Protei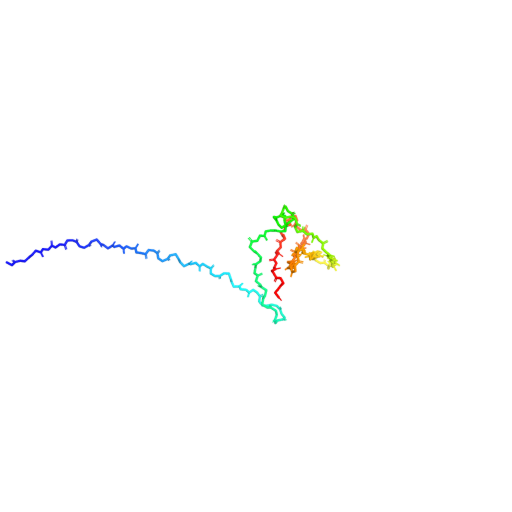n AF-A0A6I4TSL3-F1 (afdb_monomer_lite)

pLDDT: mean 72.05, std 18.83, range [38.5, 95.94]

Organism: NCBI:txid1476466

Secondary structure (DSSP, 8-state):
----PPPP----------PPPP-EETTEE-EEPSS-HHHHHHTT-EEEEEEEEEETTEEEEEEEEEETTEEEEEEEEE-SSS---EEEEEE-

Radius of gyration: 22.51 Å; chains: 1; bounding box: 80×31×46 Å

Foldseek 3Di:
DDDDDDDDDDPPPPPPDPDPDQDDDPNDRWDFDPDFPVVCVVVVWDFPDWDKDDDPQWIKIWTWTDDDPWIKIWIWTGGVDDDTGITITTDD

Structure (mmCIF, N/CA/C/O backbone):
data_AF-A0A6I4TSL3-F1
#
_entry.id   AF-A0A6I4TSL3-F1
#
loop_
_atom_site.group_PDB
_atom_site.id
_atom_site.type_symbol
_atom_site.label_atom_id
_atom_site.label_alt_id
_atom_site.label_comp_id
_atom_site.label_asym_id
_atom_site.label_entity_id
_atom_site.label_seq_id
_atom_site.pdbx_PDB_ins_code
_atom_site.Cartn_x
_atom_site.Cartn_y
_atom_site.Cartn_z
_atom_site.occupancy
_atom_site.B_iso_or_equiv
_atom_site.auth_seq_id
_atom_site.auth_comp_id
_atom_site.auth_asym_id
_atom_site.auth_atom_id
_atom_site.pdbx_PDB_model_num
ATOM 1 N N . MET A 1 1 ? -66.025 10.643 -33.592 1.00 38.50 1 MET A N 1
ATOM 2 C CA . MET A 1 1 ? -64.882 9.703 -33.443 1.00 38.50 1 MET A CA 1
ATOM 3 C C . MET A 1 1 ? -63.691 10.323 -34.177 1.00 38.50 1 MET A C 1
ATOM 5 O O . MET A 1 1 ? -63.939 10.833 -35.251 1.00 38.50 1 MET A O 1
ATOM 9 N N . LYS A 1 2 ? -62.431 10.383 -33.732 1.00 39.81 2 LYS A N 1
ATOM 10 C CA . LYS A 1 2 ? -61.711 10.003 -32.502 1.00 39.81 2 LYS A CA 1
ATOM 11 C C . LYS A 1 2 ? -60.369 10.787 -32.548 1.00 39.81 2 LYS A C 1
ATOM 13 O O . LYS A 1 2 ? -59.859 11.039 -33.632 1.00 39.81 2 LYS A O 1
ATOM 18 N N . ARG A 1 3 ? -59.866 11.225 -31.389 1.00 46.09 3 ARG A N 1
ATOM 19 C CA . ARG A 1 3 ? -58.686 12.093 -31.180 1.00 46.09 3 ARG A CA 1
ATOM 20 C C . ARG A 1 3 ? -57.368 11.411 -31.589 1.00 46.09 3 ARG A C 1
ATOM 22 O O . ARG A 1 3 ? -57.175 10.260 -31.209 1.00 46.09 3 ARG A O 1
ATOM 29 N N . SER A 1 4 ? -56.445 12.1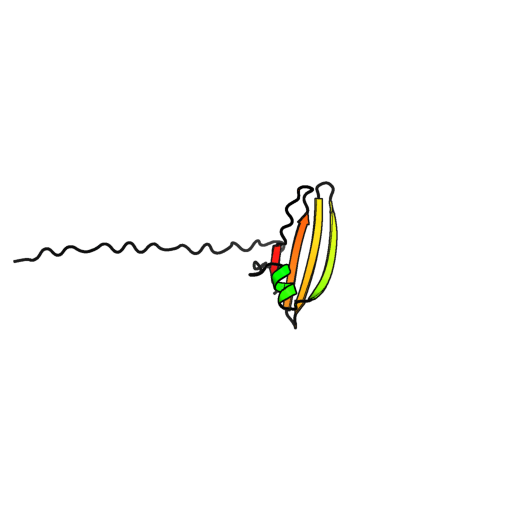40 -32.223 1.00 44.03 4 SER A N 1
ATOM 30 C CA . SER A 1 4 ? -55.037 11.726 -32.361 1.00 44.03 4 SER A CA 1
ATOM 31 C C . SER A 1 4 ? -54.169 12.549 -31.413 1.00 44.03 4 SER A C 1
ATOM 33 O O . SER A 1 4 ? -53.983 13.746 -31.613 1.00 44.03 4 SER A O 1
ATOM 35 N N . GLY A 1 5 ? -53.699 11.905 -30.343 1.00 42.28 5 GLY A N 1
ATOM 36 C CA . GLY A 1 5 ? -52.721 12.451 -29.408 1.00 42.28 5 GLY A CA 1
ATOM 37 C C . GLY A 1 5 ? -51.304 12.091 -29.847 1.00 42.28 5 GLY A C 1
ATOM 38 O O . GLY A 1 5 ? -51.040 10.948 -30.215 1.00 42.28 5 GLY A O 1
ATOM 39 N N . ALA A 1 6 ? -50.402 13.068 -29.803 1.00 46.09 6 ALA A N 1
ATOM 40 C CA . ALA A 1 6 ? -48.971 12.855 -29.959 1.00 46.09 6 ALA A CA 1
ATOM 41 C C . ALA A 1 6 ? -48.415 12.215 -28.676 1.00 46.09 6 ALA A C 1
ATOM 43 O O . ALA A 1 6 ? -48.484 12.815 -27.604 1.00 46.09 6 ALA A O 1
ATOM 44 N N . MET A 1 7 ? -47.885 10.994 -28.770 1.00 43.38 7 MET A N 1
ATOM 45 C CA . MET A 1 7 ? -47.095 10.389 -27.697 1.00 43.38 7 MET A CA 1
ATOM 46 C C . MET A 1 7 ? -45.639 10.839 -27.836 1.00 43.38 7 MET A C 1
ATOM 48 O O . MET A 1 7 ? -44.976 10.532 -28.824 1.00 43.38 7 MET A O 1
ATOM 52 N N . MET A 1 8 ? -45.156 11.570 -26.830 1.00 45.12 8 MET A N 1
ATOM 53 C CA . MET A 1 8 ? -43.734 11.815 -26.600 1.00 45.12 8 MET A CA 1
ATOM 54 C C . MET A 1 8 ? -43.035 10.482 -26.314 1.00 45.12 8 MET A C 1
ATOM 56 O O . MET A 1 8 ? -43.364 9.801 -25.344 1.00 45.12 8 MET A O 1
ATOM 60 N N . ALA A 1 9 ? -42.056 10.119 -27.140 1.00 47.84 9 ALA A N 1
ATOM 61 C CA . ALA A 1 9 ? -41.137 9.032 -26.838 1.00 47.84 9 ALA A CA 1
ATOM 62 C C . ALA A 1 9 ? -40.113 9.525 -25.801 1.00 47.84 9 ALA A C 1
ATOM 64 O O . ALA A 1 9 ? -39.222 10.309 -26.122 1.00 47.84 9 ALA A O 1
ATOM 65 N N . MET A 1 10 ? -40.246 9.082 -24.548 1.00 50.50 10 MET A N 1
ATOM 66 C CA . MET A 1 10 ? -39.162 9.181 -23.571 1.00 50.50 10 MET A CA 1
ATOM 67 C C . MET A 1 10 ? -38.094 8.148 -23.935 1.00 50.50 10 MET A C 1
ATOM 69 O O . MET A 1 10 ? -38.286 6.949 -23.739 1.00 50.50 10 MET A O 1
ATOM 73 N N . ALA A 1 11 ? -36.967 8.608 -24.470 1.00 48.75 11 ALA A N 1
ATOM 74 C CA . ALA A 1 11 ? -35.769 7.790 -24.579 1.00 48.75 11 ALA A CA 1
ATOM 75 C C . ALA A 1 11 ? -35.138 7.677 -23.184 1.00 48.75 11 ALA A C 1
ATOM 77 O O . ALA A 1 11 ? -34.416 8.567 -22.740 1.00 48.75 11 ALA A O 1
ATOM 78 N N . ALA A 1 12 ? -35.446 6.593 -22.471 1.00 53.69 12 ALA A N 1
ATOM 79 C CA . ALA A 1 12 ? -34.711 6.209 -21.277 1.00 53.69 12 ALA A CA 1
ATOM 80 C C . ALA A 1 12 ? -33.333 5.689 -21.711 1.00 53.69 12 ALA A C 1
ATOM 82 O O . ALA A 1 12 ? -33.183 4.540 -22.126 1.00 53.69 12 ALA A O 1
ATOM 83 N N . THR A 1 13 ? -32.324 6.553 -21.659 1.00 54.78 13 THR A N 1
ATOM 84 C CA . THR A 1 13 ? -30.922 6.153 -21.762 1.00 54.78 13 THR A CA 1
ATOM 85 C C . THR A 1 13 ? -30.573 5.313 -20.537 1.00 54.78 13 THR A C 1
ATOM 87 O O . THR A 1 13 ? -30.331 5.830 -19.449 1.00 54.78 13 THR A O 1
ATOM 90 N N . LEU A 1 14 ? -30.567 3.990 -20.709 1.00 51.41 14 LEU A N 1
ATOM 91 C CA . LEU A 1 14 ? -29.953 3.068 -19.762 1.00 51.41 14 LEU A CA 1
ATOM 92 C C . LEU A 1 14 ? -28.449 3.367 -19.724 1.00 51.41 14 LEU A C 1
ATOM 94 O O . LEU A 1 14 ? -27.701 2.932 -20.599 1.00 51.41 14 LEU A O 1
ATOM 98 N N . LEU A 1 15 ? -28.002 4.125 -18.718 1.00 53.81 15 LEU A N 1
ATOM 99 C CA . LEU A 1 15 ? -26.593 4.139 -18.342 1.00 53.81 15 LEU A CA 1
ATOM 100 C C . LEU A 1 15 ? -26.254 2.734 -17.840 1.00 53.81 15 LEU A C 1
ATOM 102 O O . LEU A 1 15 ? -26.557 2.376 -16.702 1.00 53.81 15 LEU A O 1
ATOM 106 N N . ALA A 1 16 ? -25.651 1.925 -18.708 1.00 52.03 16 ALA A N 1
ATOM 107 C CA . ALA A 1 16 ? -24.999 0.695 -18.302 1.00 52.03 16 ALA A CA 1
ATOM 108 C C . ALA A 1 16 ? -23.853 1.076 -17.355 1.00 52.03 16 ALA A C 1
ATOM 110 O O . ALA A 1 16 ? -22.809 1.564 -17.788 1.00 52.03 16 ALA A O 1
ATOM 111 N N . ALA A 1 17 ? -24.072 0.909 -16.051 1.00 49.06 17 ALA A N 1
ATOM 112 C CA . ALA A 1 17 ? -23.007 0.995 -15.070 1.00 49.06 17 ALA A CA 1
ATOM 113 C C . ALA A 1 17 ? -21.982 -0.088 -15.421 1.00 49.06 17 ALA A C 1
ATOM 115 O O . ALA A 1 17 ? -22.280 -1.281 -15.349 1.00 49.06 17 ALA A O 1
ATOM 116 N N . ALA A 1 18 ? -20.796 0.330 -15.862 1.00 48.31 18 ALA A N 1
ATOM 117 C CA . ALA A 1 18 ? -19.682 -0.575 -16.073 1.00 48.31 18 ALA A CA 1
ATOM 118 C C . ALA A 1 18 ? -19.339 -1.206 -14.721 1.00 48.31 18 ALA A C 1
ATOM 120 O O . ALA A 1 18 ? -18.789 -0.547 -13.839 1.00 48.31 18 ALA A O 1
ATOM 121 N N . VAL A 1 19 ? -19.720 -2.468 -14.534 1.00 51.19 19 VAL A N 1
ATOM 122 C CA . VAL A 1 19 ? -19.304 -3.241 -13.368 1.00 51.19 19 VAL A CA 1
ATOM 123 C C . VAL A 1 19 ? -17.825 -3.561 -13.587 1.00 51.19 19 VAL A C 1
ATOM 125 O O . VAL A 1 19 ? -17.507 -4.225 -14.578 1.00 51.19 19 VAL A O 1
ATOM 128 N N . PRO A 1 20 ? -16.899 -3.070 -12.747 1.00 52.62 20 PRO A N 1
ATOM 129 C CA . PRO A 1 20 ? -15.496 -3.413 -12.899 1.00 52.62 20 PRO A CA 1
ATOM 130 C C . PRO A 1 20 ? -15.350 -4.926 -12.729 1.00 52.62 20 PRO A C 1
ATOM 132 O O . PRO A 1 20 ? -15.722 -5.489 -11.699 1.00 52.62 20 PRO A O 1
ATOM 135 N N . VAL A 1 21 ? -14.834 -5.587 -13.765 1.00 52.19 21 VAL A N 1
ATOM 136 C CA . VAL A 1 21 ? -14.499 -7.011 -13.723 1.00 52.19 21 VAL A CA 1
ATOM 137 C C . VAL A 1 21 ? -13.405 -7.190 -12.673 1.00 52.19 21 VAL A C 1
ATOM 139 O O . VAL A 1 21 ? -12.313 -6.636 -12.803 1.00 52.19 21 VAL A O 1
ATOM 142 N N . ALA A 1 22 ? -13.712 -7.929 -11.606 1.00 53.56 22 ALA A N 1
ATOM 143 C CA . ALA A 1 22 ? -12.725 -8.320 -10.611 1.00 53.56 22 ALA A CA 1
ATOM 144 C C . ALA A 1 22 ? -11.681 -9.214 -11.292 1.00 53.56 22 ALA A C 1
ATOM 146 O O . ALA A 1 22 ? -12.015 -10.267 -11.835 1.00 53.56 22 ALA A O 1
ATOM 147 N N . ALA A 1 23 ? -10.421 -8.784 -11.289 1.00 51.41 23 ALA A N 1
ATOM 148 C CA . ALA A 1 23 ? -9.322 -9.628 -11.726 1.00 51.41 23 ALA A CA 1
ATOM 149 C C . ALA A 1 23 ? -9.157 -10.760 -10.699 1.00 51.41 23 ALA A C 1
ATOM 151 O O . ALA A 1 23 ? -8.762 -10.513 -9.560 1.00 51.41 23 ALA A O 1
ATOM 152 N N . GLN A 1 24 ? -9.511 -11.989 -11.081 1.00 44.78 24 GLN A N 1
ATOM 153 C CA . GLN A 1 24 ? -9.163 -13.179 -10.311 1.00 44.78 24 GLN A CA 1
ATOM 154 C C . GLN A 1 24 ? -7.706 -13.521 -10.594 1.00 44.78 24 GLN A C 1
ATOM 156 O O . GLN A 1 24 ? -7.363 -13.864 -11.721 1.00 44.78 24 GLN A O 1
ATOM 161 N N . ASP A 1 25 ? -6.880 -13.469 -9.556 1.00 46.91 25 ASP A N 1
ATOM 162 C CA . ASP A 1 25 ? -5.547 -14.056 -9.579 1.00 46.91 25 ASP A CA 1
ATOM 163 C C . ASP A 1 25 ? -5.426 -14.974 -8.355 1.00 46.91 25 ASP A C 1
ATOM 165 O O . ASP A 1 25 ? -5.676 -14.557 -7.220 1.00 46.91 25 ASP A O 1
ATOM 169 N N . ASN A 1 26 ? -5.146 -16.256 -8.608 1.00 49.47 26 ASN A N 1
ATOM 170 C CA . ASN A 1 26 ? -4.976 -17.327 -7.614 1.00 49.47 26 ASN A CA 1
ATOM 171 C C . ASN A 1 26 ? -6.133 -17.558 -6.618 1.00 49.47 26 ASN A C 1
ATOM 173 O O . ASN A 1 26 ? -5.908 -17.795 -5.433 1.00 49.47 26 ASN A O 1
ATOM 177 N N . GLY A 1 27 ? -7.386 -17.536 -7.084 1.00 48.19 27 GLY A N 1
ATOM 178 C CA . GLY A 1 27 ? -8.538 -17.990 -6.284 1.00 48.19 27 GLY A CA 1
ATOM 179 C C . GLY A 1 27 ? -8.989 -17.038 -5.168 1.00 48.19 27 GLY A C 1
ATOM 180 O O . GLY A 1 27 ? -9.992 -17.313 -4.512 1.00 48.19 27 GLY A O 1
ATOM 181 N N . VAL A 1 28 ? -8.318 -15.897 -4.996 1.00 54.12 28 VAL A N 1
ATOM 182 C CA . VAL A 1 28 ? -8.772 -14.796 -4.140 1.00 54.12 28 VAL A CA 1
ATOM 183 C C . VAL A 1 28 ? -9.534 -13.799 -5.011 1.00 54.12 28 VAL A C 1
ATOM 185 O O . VAL A 1 28 ? -9.043 -13.338 -6.044 1.00 54.12 28 VAL A O 1
ATOM 188 N N . LEU A 1 29 ? -10.775 -13.495 -4.631 1.00 53.66 29 LEU A N 1
ATOM 189 C CA . LEU A 1 29 ? -11.614 -12.533 -5.344 1.00 53.66 29 LEU A CA 1
ATOM 190 C C . LEU A 1 29 ? -11.174 -11.116 -4.952 1.00 53.66 29 LEU A C 1
ATOM 192 O O . LEU A 1 29 ? -11.666 -10.525 -3.991 1.00 53.66 29 LEU A O 1
ATOM 196 N N . TRP A 1 30 ? -10.195 -10.586 -5.683 1.00 60.47 30 TRP A N 1
ATOM 197 C CA . TRP A 1 30 ? -9.647 -9.258 -5.437 1.00 60.47 30 TRP A CA 1
ATOM 198 C C . TRP A 1 30 ? -10.652 -8.185 -5.844 1.00 60.47 30 TRP A C 1
ATOM 200 O O . TRP A 1 30 ? -10.853 -7.894 -7.025 1.00 60.47 30 TRP A O 1
ATOM 210 N N . THR A 1 31 ? -11.278 -7.559 -4.851 1.00 74.19 31 THR A N 1
ATOM 211 C CA . THR A 1 31 ? -12.139 -6.401 -5.097 1.00 74.19 31 THR A CA 1
ATOM 212 C C . THR A 1 31 ? -11.257 -5.173 -5.286 1.00 74.19 31 THR A C 1
ATOM 214 O O . THR A 1 31 ? -10.378 -4.902 -4.460 1.00 74.19 31 THR A O 1
ATOM 217 N N . ALA A 1 32 ? -11.473 -4.431 -6.377 1.00 76.19 32 ALA A N 1
ATOM 218 C CA . ALA A 1 32 ? -10.825 -3.141 -6.579 1.00 76.19 32 ALA A CA 1
ATOM 219 C C . ALA A 1 32 ? -11.063 -2.255 -5.352 1.00 76.19 32 ALA A C 1
ATOM 221 O O . ALA A 1 32 ? -12.204 -2.073 -4.925 1.00 76.19 32 ALA A O 1
ATOM 222 N N . ALA A 1 33 ? -9.987 -1.732 -4.768 1.00 82.00 33 ALA A N 1
ATOM 223 C CA . ALA A 1 33 ? -10.143 -0.776 -3.692 1.00 82.00 33 ALA A CA 1
ATOM 224 C C . ALA A 1 33 ? -10.782 0.507 -4.256 1.00 82.00 33 ALA A C 1
ATOM 226 O O . ALA A 1 33 ? -10.370 0.966 -5.324 1.00 82.00 33 ALA A O 1
ATOM 227 N N . PRO A 1 34 ? -11.765 1.103 -3.563 1.00 81.56 34 PRO A N 1
ATOM 228 C CA . PRO A 1 34 ? -12.446 2.307 -4.037 1.00 81.56 34 PRO A CA 1
ATOM 229 C C . PRO A 1 34 ? -11.585 3.577 -3.959 1.00 81.56 34 PRO A C 1
ATOM 231 O O . PRO A 1 34 ? -12.037 4.629 -4.396 1.00 81.56 34 PRO A O 1
ATOM 234 N N . LYS A 1 35 ? -10.388 3.497 -3.361 1.00 85.88 35 LYS A N 1
ATOM 235 C CA . LYS A 1 35 ? -9.501 4.629 -3.070 1.00 85.88 35 LYS A CA 1
ATOM 236 C C . LYS A 1 35 ? -8.066 4.318 -3.485 1.00 85.88 35 LYS A C 1
ATOM 238 O O . LYS A 1 35 ? -7.643 3.159 -3.494 1.00 85.88 35 LYS A O 1
ATOM 243 N N . SER A 1 36 ? -7.318 5.367 -3.797 1.00 86.44 36 SER A N 1
ATOM 244 C CA . SER A 1 36 ? -5.870 5.327 -3.995 1.00 86.44 36 SER A CA 1
ATOM 245 C C . SER A 1 36 ? -5.123 5.073 -2.680 1.00 86.44 36 SER A C 1
ATOM 247 O O . SER A 1 36 ? -5.643 5.307 -1.587 1.00 86.44 36 SER A O 1
ATOM 249 N N . MET A 1 37 ? -3.860 4.643 -2.777 1.00 87.88 37 MET A N 1
ATOM 250 C CA . MET A 1 37 ? -2.998 4.464 -1.602 1.00 87.88 37 MET A CA 1
ATOM 251 C C . MET A 1 37 ? -2.871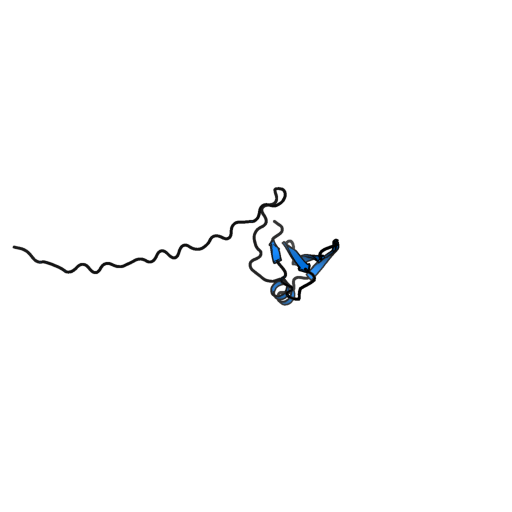 5.762 -0.790 1.00 87.88 37 MET A C 1
ATOM 253 O O . MET A 1 37 ? -2.976 5.728 0.431 1.00 87.88 37 MET A O 1
ATOM 257 N N . SER A 1 38 ? -2.705 6.910 -1.456 1.00 88.75 38 SER A N 1
ATOM 258 C CA . SER A 1 38 ? -2.615 8.221 -0.802 1.00 88.75 38 SER A CA 1
ATOM 259 C C . SER A 1 38 ? -3.861 8.565 0.008 1.00 88.75 38 SER A C 1
ATOM 261 O O . SER A 1 38 ? -3.732 9.025 1.138 1.00 88.75 38 SER A O 1
ATOM 263 N N . GLU A 1 39 ? -5.055 8.294 -0.522 1.00 90.88 39 GLU A N 1
ATOM 264 C CA . GLU A 1 39 ? -6.309 8.544 0.199 1.00 90.88 39 GLU A CA 1
ATOM 265 C C . GLU A 1 39 ? -6.416 7.670 1.453 1.00 90.88 39 GLU A C 1
ATOM 267 O O . GLU A 1 39 ? -6.804 8.163 2.511 1.00 90.88 39 GLU A O 1
ATOM 272 N N . TYR A 1 40 ? -6.003 6.400 1.378 1.00 91.75 40 TYR A N 1
ATOM 273 C CA . TYR A 1 40 ? -5.940 5.539 2.560 1.00 91.75 40 TYR A CA 1
ATOM 274 C C . TYR A 1 40 ? -4.990 6.093 3.629 1.00 91.75 40 TYR A C 1
ATOM 276 O O . TYR A 1 40 ? -5.365 6.159 4.801 1.00 91.75 40 TYR A O 1
ATOM 284 N N . ILE A 1 41 ? -3.793 6.541 3.240 1.00 91.25 41 ILE A N 1
ATOM 285 C CA . ILE A 1 41 ? -2.836 7.149 4.176 1.00 91.25 41 ILE A CA 1
ATOM 286 C C . ILE A 1 41 ? -3.415 8.425 4.807 1.00 91.25 41 ILE A C 1
ATOM 2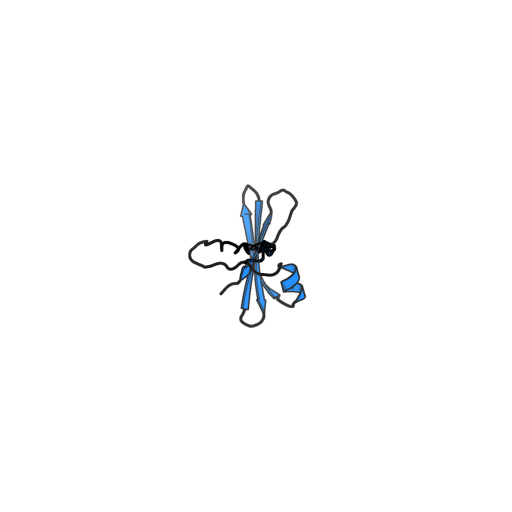88 O O . ILE A 1 41 ? -3.346 8.588 6.025 1.00 91.25 41 ILE A O 1
ATOM 292 N N . THR A 1 42 ? -4.049 9.305 4.023 1.00 94.56 42 THR A N 1
ATOM 293 C CA . THR A 1 42 ? -4.714 10.517 4.540 1.00 94.56 42 THR A CA 1
ATOM 294 C C . THR A 1 42 ? -5.844 10.191 5.523 1.00 94.56 42 THR A C 1
ATOM 296 O O . THR A 1 42 ? -6.052 10.922 6.488 1.00 94.56 42 THR A O 1
ATOM 299 N N . GLU A 1 43 ? -6.537 9.066 5.344 1.00 94.69 43 GLU A N 1
ATOM 300 C CA . GLU A 1 43 ? -7.571 8.574 6.266 1.00 94.69 43 GLU A CA 1
ATOM 301 C C . GLU A 1 43 ? -7.022 7.859 7.511 1.00 94.69 43 GLU A C 1
ATOM 303 O O . GLU A 1 43 ? -7.792 7.309 8.312 1.00 94.69 43 GLU A O 1
ATOM 308 N N . GLY A 1 44 ? -5.701 7.852 7.689 1.00 95.06 44 GLY A N 1
ATOM 309 C CA . GLY A 1 44 ? -5.025 7.296 8.856 1.00 95.06 44 GLY A CA 1
ATOM 310 C C . GLY A 1 44 ? -4.764 5.794 8.785 1.00 95.06 44 GLY A C 1
ATOM 311 O O . GLY A 1 44 ? -4.458 5.196 9.816 1.00 95.06 44 GLY A O 1
ATOM 312 N N . TRP A 1 45 ? -4.882 5.172 7.608 1.00 95.50 45 TRP A N 1
ATOM 313 C CA . TRP A 1 45 ? -4.378 3.812 7.414 1.00 95.50 45 TRP A CA 1
ATOM 314 C C . TRP A 1 45 ? -2.853 3.812 7.496 1.00 95.50 45 TRP A C 1
ATOM 316 O O . TRP A 1 45 ? -2.194 4.724 6.999 1.00 95.50 45 TRP A O 1
ATOM 326 N N . GLN A 1 46 ? -2.294 2.781 8.119 1.00 95.94 46 GLN A N 1
ATOM 327 C CA . GLN A 1 46 ? -0.855 2.660 8.336 1.00 95.94 46 GLN A CA 1
ATOM 328 C C . GLN A 1 46 ? -0.280 1.569 7.445 1.00 95.94 46 GLN A C 1
ATOM 330 O O . GLN A 1 46 ? -0.910 0.531 7.255 1.00 95.94 46 GLN A O 1
ATOM 335 N N . ILE A 1 47 ? 0.932 1.774 6.932 1.00 93.94 47 ILE A N 1
ATOM 336 C CA . ILE A 1 47 ? 1.677 0.710 6.254 1.00 93.94 47 ILE A CA 1
ATOM 337 C C . ILE A 1 47 ? 2.138 -0.280 7.325 1.00 93.94 47 ILE A C 1
ATOM 339 O O . ILE A 1 47 ? 2.974 0.060 8.160 1.00 93.94 47 ILE A O 1
ATOM 343 N N . SER A 1 48 ? 1.600 -1.496 7.310 1.00 94.62 48 SER A N 1
ATOM 344 C CA . SER A 1 48 ? 1.982 -2.555 8.250 1.00 94.62 48 SER A CA 1
ATOM 345 C C . SER A 1 48 ? 3.094 -3.450 7.708 1.00 94.62 48 SER A C 1
ATOM 347 O O . SER A 1 48 ? 3.875 -4.008 8.475 1.00 94.62 48 SER A O 1
ATOM 349 N N . SER A 1 49 ? 3.182 -3.590 6.384 1.00 93.19 49 SER A N 1
ATOM 350 C CA . SER A 1 49 ? 4.211 -4.378 5.709 1.00 93.19 49 SER A CA 1
ATOM 351 C C . SER A 1 49 ? 4.467 -3.844 4.304 1.00 93.19 49 SER A C 1
ATOM 353 O O . SER A 1 49 ? 3.592 -3.229 3.692 1.00 93.19 49 SER A O 1
ATOM 355 N N . HIS A 1 50 ? 5.667 -4.090 3.787 1.00 92.56 50 HIS A N 1
ATOM 356 C CA . HIS A 1 50 ? 6.004 -3.831 2.397 1.00 92.56 50 HIS A CA 1
ATOM 357 C C . HIS A 1 50 ? 6.942 -4.909 1.856 1.00 92.56 50 HIS A C 1
ATOM 359 O O . HIS A 1 50 ? 7.720 -5.507 2.599 1.00 92.56 50 HIS A O 1
ATOM 365 N N . THR A 1 51 ? 6.877 -5.142 0.549 1.00 91.69 51 THR A N 1
ATOM 366 C CA . THR A 1 51 ? 7.826 -5.991 -0.175 1.00 91.69 51 THR A CA 1
ATOM 367 C C . THR A 1 51 ? 8.301 -5.273 -1.425 1.00 91.69 51 THR A C 1
ATOM 369 O O . THR A 1 51 ? 7.572 -4.471 -2.009 1.00 91.69 51 THR A O 1
ATOM 372 N N . TYR A 1 52 ? 9.540 -5.561 -1.806 1.00 88.44 52 TYR A N 1
ATOM 373 C CA . TYR A 1 52 ? 10.168 -5.065 -3.018 1.00 88.44 52 TYR A CA 1
ATOM 374 C C . TYR A 1 52 ? 10.665 -6.25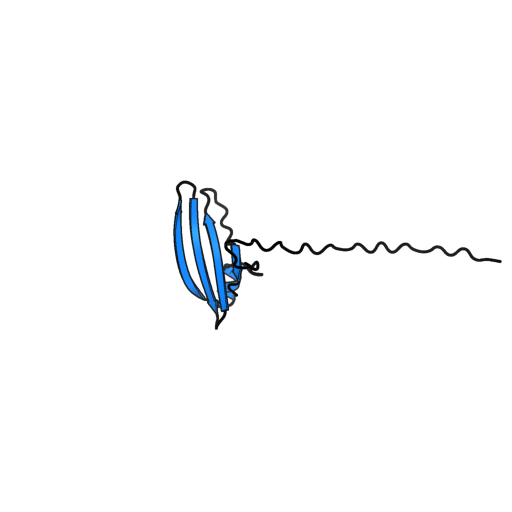4 -3.829 1.00 88.44 52 TYR A C 1
ATOM 376 O O . TYR A 1 52 ? 11.309 -7.152 -3.278 1.00 88.44 52 TYR A O 1
ATOM 384 N N . GLN A 1 53 ? 10.367 -6.256 -5.123 1.00 87.12 53 GLN A N 1
ATOM 385 C CA . GLN A 1 53 ? 10.843 -7.265 -6.058 1.00 87.12 53 GLN A CA 1
ATOM 386 C C . GLN A 1 53 ? 11.430 -6.578 -7.284 1.00 87.12 53 GLN A C 1
ATOM 388 O O . GLN A 1 53 ? 10.814 -5.703 -7.881 1.00 87.12 53 GLN A O 1
ATOM 393 N N . GLN A 1 54 ? 12.647 -6.969 -7.644 1.00 86.19 54 GLN A N 1
ATOM 394 C CA . GLN A 1 54 ? 13.341 -6.441 -8.808 1.00 86.19 54 GLN A CA 1
ATOM 395 C C . GLN A 1 54 ? 13.287 -7.456 -9.944 1.00 86.19 54 GLN A C 1
ATOM 397 O O . GLN A 1 54 ? 13.657 -8.618 -9.763 1.00 86.19 54 GLN A O 1
ATOM 402 N N . TYR A 1 55 ? 12.885 -6.992 -11.121 1.00 83.81 55 TYR A N 1
ATOM 403 C CA . TYR A 1 55 ? 12.855 -7.761 -12.356 1.00 83.81 55 TYR A CA 1
ATOM 404 C C . TYR A 1 55 ? 13.783 -7.132 -13.394 1.00 83.81 55 TYR A C 1
ATOM 406 O O . TYR A 1 55 ? 14.194 -5.977 -13.293 1.00 83.81 55 TYR A O 1
ATOM 414 N N . SER A 1 56 ? 14.112 -7.888 -14.439 1.00 82.62 56 SER A N 1
ATOM 415 C CA . SER A 1 56 ? 14.943 -7.385 -15.540 1.00 82.62 56 SER A CA 1
ATOM 416 C C . SER A 1 56 ? 14.278 -6.265 -16.350 1.00 82.62 56 SER A C 1
ATOM 418 O O . SER A 1 56 ? 14.954 -5.599 -17.121 1.00 82.62 56 SER A O 1
ATOM 420 N N . ASN A 1 57 ? 12.960 -6.091 -16.227 1.00 79.94 57 ASN A N 1
ATOM 421 C CA . ASN A 1 57 ? 12.142 -5.152 -16.998 1.00 79.94 57 ASN A CA 1
ATOM 422 C C . ASN A 1 57 ? 11.405 -4.115 -16.126 1.00 79.94 57 ASN A C 1
ATOM 424 O O . ASN A 1 57 ? 10.517 -3.422 -16.628 1.00 79.94 57 ASN A O 1
ATOM 428 N N . GLY A 1 58 ? 11.725 -4.029 -14.834 1.00 78.44 58 GLY A N 1
ATOM 429 C CA . GLY A 1 58 ? 11.050 -3.129 -13.906 1.00 78.44 58 GLY A CA 1
ATOM 430 C C . GLY A 1 58 ? 11.161 -3.582 -12.458 1.00 78.44 58 GLY A C 1
ATOM 431 O O . GLY A 1 58 ? 11.777 -4.599 -12.151 1.00 78.44 58 GLY A O 1
ATOM 432 N N . ASN A 1 59 ? 10.545 -2.815 -11.570 1.00 82.62 59 ASN A N 1
ATOM 433 C CA . ASN A 1 59 ? 10.493 -3.119 -10.147 1.00 82.62 59 ASN A CA 1
ATOM 434 C C . ASN A 1 59 ? 9.048 -3.139 -9.663 1.00 82.62 59 ASN A C 1
ATOM 436 O O . ASN A 1 59 ? 8.230 -2.348 -10.127 1.00 82.62 59 ASN A O 1
ATOM 440 N N . ASP A 1 60 ? 8.783 -3.967 -8.663 1.00 86.44 60 ASP A N 1
ATOM 441 C CA . ASP A 1 60 ? 7.523 -4.010 -7.941 1.00 86.44 60 ASP A CA 1
ATOM 442 C C . ASP A 1 60 ? 7.688 -3.595 -6.495 1.00 86.44 60 ASP A C 1
ATOM 444 O O . ASP A 1 60 ? 8.588 -4.055 -5.788 1.00 86.44 60 ASP A O 1
ATOM 448 N N . TYR A 1 61 ? 6.748 -2.772 -6.044 1.00 86.62 61 TYR A N 1
ATOM 449 C CA . TYR A 1 61 ? 6.557 -2.461 -4.640 1.00 86.62 61 TYR A CA 1
ATOM 450 C C . TYR A 1 61 ? 5.142 -2.839 -4.230 1.00 86.62 61 TYR A C 1
ATOM 452 O O . TYR A 1 61 ? 4.170 -2.319 -4.776 1.00 86.62 61 TYR A O 1
ATOM 460 N N . ASN A 1 62 ? 5.024 -3.693 -3.219 1.00 89.19 62 ASN A N 1
ATOM 461 C CA . ASN A 1 62 ? 3.736 -4.042 -2.631 1.00 89.19 62 ASN A CA 1
ATOM 462 C C . ASN A 1 62 ? 3.678 -3.511 -1.209 1.00 89.19 62 ASN A C 1
ATOM 464 O O . ASN A 1 62 ? 4.601 -3.738 -0.428 1.00 89.19 62 ASN A O 1
ATOM 468 N N . PHE A 1 63 ? 2.578 -2.861 -0.855 1.00 91.69 63 PHE A N 1
ATOM 469 C CA . PHE A 1 63 ? 2.330 -2.324 0.478 1.00 91.69 63 PHE A CA 1
ATOM 470 C C . PHE A 1 63 ? 1.064 -2.941 1.047 1.00 91.69 63 PHE A C 1
ATOM 472 O O . PHE A 1 63 ? 0.041 -2.984 0.369 1.00 91.69 63 PHE A O 1
ATOM 479 N N . ILE A 1 64 ? 1.109 -3.369 2.304 1.00 92.50 64 ILE A N 1
ATOM 480 C CA . ILE A 1 64 ? -0.087 -3.712 3.069 1.00 92.50 64 ILE A CA 1
ATOM 481 C C . ILE A 1 64 ? -0.405 -2.523 3.966 1.00 92.50 64 ILE A C 1
ATOM 483 O O . ILE A 1 64 ? 0.407 -2.128 4.801 1.00 92.50 64 ILE A O 1
ATOM 487 N N . LEU A 1 65 ? -1.589 -1.952 3.773 1.00 93.75 65 LEU A N 1
ATOM 488 C CA . LEU A 1 65 ? -2.151 -0.907 4.609 1.00 93.75 65 LEU A CA 1
ATOM 489 C C . LEU A 1 65 ? -3.171 -1.535 5.554 1.00 93.75 65 LEU A C 1
ATOM 491 O O . LEU A 1 65 ? -4.010 -2.328 5.126 1.00 93.75 65 LEU A O 1
ATOM 495 N N . GLN A 1 66 ? -3.127 -1.162 6.827 1.00 94.06 66 GLN A N 1
ATOM 496 C CA . GLN A 1 66 ? -4.043 -1.649 7.853 1.00 94.06 66 GLN A CA 1
ATOM 497 C C . GLN A 1 66 ? -4.685 -0.502 8.625 1.00 94.06 66 GLN A C 1
ATOM 499 O O . GLN A 1 66 ? -4.070 0.539 8.875 1.00 94.06 66 GLN A O 1
ATOM 504 N N . LYS A 1 67 ? -5.941 -0.723 9.007 1.00 94.19 67 LYS A N 1
ATOM 505 C CA . LYS A 1 67 ? -6.694 0.113 9.938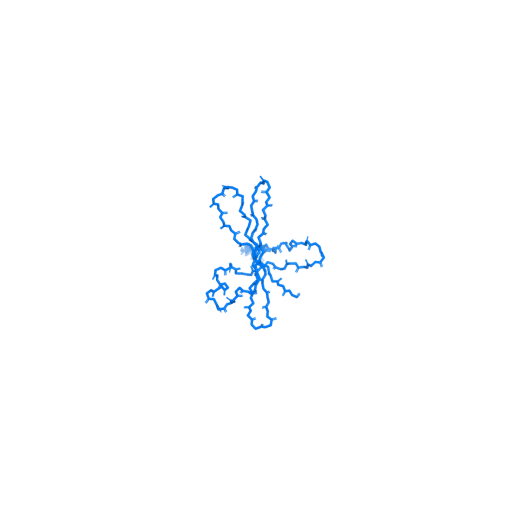 1.00 94.19 67 LYS A CA 1
ATOM 506 C C . LYS A 1 67 ? -7.720 -0.764 10.641 1.00 94.19 67 LYS A C 1
ATOM 508 O O . LYS A 1 67 ? -8.526 -1.426 9.982 1.00 94.19 67 LYS A O 1
ATOM 513 N N . ASP A 1 68 ? -7.676 -0.771 11.968 1.00 91.38 68 ASP A N 1
ATOM 514 C CA . ASP A 1 68 ? -8.466 -1.679 12.800 1.00 91.38 68 ASP A CA 1
ATOM 515 C C . ASP A 1 68 ? -8.241 -3.145 12.364 1.00 91.38 68 ASP A C 1
ATOM 517 O O . ASP A 1 68 ? -7.100 -3.582 12.231 1.00 91.38 68 ASP A O 1
ATOM 521 N N . ASN A 1 69 ? -9.311 -3.891 12.075 1.00 87.50 69 ASN A N 1
ATOM 522 C CA . ASN A 1 69 ? -9.251 -5.279 11.600 1.00 87.50 69 ASN A CA 1
ATOM 523 C C . ASN A 1 69 ? -9.342 -5.406 10.067 1.00 87.50 69 ASN A C 1
ATOM 525 O O . ASN A 1 69 ? -9.707 -6.465 9.561 1.00 87.50 69 ASN A O 1
ATOM 529 N N . LYS A 1 70 ? -9.086 -4.327 9.316 1.00 89.44 70 LYS A N 1
ATOM 530 C CA . LYS A 1 70 ? -9.155 -4.322 7.847 1.00 89.44 70 LYS A CA 1
ATOM 531 C C . LYS A 1 70 ? -7.771 -4.152 7.238 1.00 89.44 70 LYS A C 1
ATOM 533 O O . LYS A 1 70 ? -6.936 -3.423 7.774 1.00 89.44 70 LYS A O 1
ATOM 538 N N . ALA A 1 71 ? -7.565 -4.774 6.080 1.00 90.88 71 ALA A N 1
ATOM 539 C CA . ALA A 1 71 ? -6.334 -4.661 5.315 1.00 90.88 71 ALA A CA 1
ATOM 540 C C . ALA A 1 71 ? -6.607 -4.357 3.833 1.00 90.88 71 ALA A C 1
ATOM 542 O O . ALA A 1 71 ? -7.608 -4.782 3.253 1.00 90.88 71 ALA A O 1
ATOM 543 N N . VAL A 1 72 ? -5.694 -3.609 3.222 1.00 90.25 72 VAL A N 1
ATOM 544 C CA . VAL A 1 72 ? -5.663 -3.293 1.790 1.00 90.25 72 VAL A CA 1
ATOM 545 C C . VAL A 1 72 ? -4.257 -3.573 1.294 1.00 90.25 72 VAL A C 1
ATOM 547 O O . VAL A 1 72 ? -3.294 -3.174 1.940 1.00 90.25 72 VAL A O 1
ATOM 550 N N . ILE A 1 73 ? -4.123 -4.236 0.152 1.00 90.06 73 ILE A N 1
ATOM 551 C CA . ILE A 1 73 ? -2.841 -4.375 -0.538 1.00 90.06 73 ILE A CA 1
ATOM 552 C C . ILE A 1 73 ? -2.778 -3.378 -1.695 1.00 90.06 73 ILE A C 1
ATOM 554 O O . ILE A 1 73 ? -3.732 -3.258 -2.459 1.00 90.06 73 ILE A O 1
ATOM 558 N N . CYS A 1 74 ? -1.678 -2.646 -1.818 1.00 88.19 74 CYS A N 1
ATOM 559 C CA . CYS A 1 74 ? -1.425 -1.696 -2.895 1.00 88.19 74 CYS A CA 1
ATOM 560 C C . CYS A 1 74 ? -0.164 -2.101 -3.657 1.00 88.19 74 CYS A C 1
ATOM 562 O O . CYS A 1 74 ? 0.903 -2.224 -3.060 1.00 88.19 74 CYS A O 1
ATOM 564 N N . PHE A 1 75 ? -0.303 -2.286 -4.966 1.00 86.88 75 PHE A N 1
ATOM 565 C CA . PHE A 1 75 ? 0.758 -2.657 -5.896 1.00 86.88 75 PHE A CA 1
ATOM 566 C C . PHE A 1 75 ? 1.215 -1.413 -6.649 1.00 86.88 75 PHE A C 1
ATOM 568 O O . PHE A 1 75 ? 0.390 -0.704 -7.224 1.00 86.88 75 PHE A O 1
ATOM 575 N N . VAL A 1 76 ? 2.513 -1.149 -6.669 1.00 82.69 76 VAL A N 1
ATOM 576 C CA . VAL A 1 76 ? 3.128 -0.099 -7.479 1.00 82.69 76 VAL A CA 1
ATOM 577 C C . VAL A 1 76 ? 4.108 -0.782 -8.420 1.00 82.69 76 VAL A C 1
ATOM 579 O O . VAL A 1 76 ? 5.237 -1.079 -8.031 1.00 82.69 76 VAL A O 1
ATOM 582 N N . TRP A 1 77 ? 3.656 -1.023 -9.651 1.00 75.75 77 TRP A N 1
ATOM 583 C CA . TRP A 1 77 ? 4.529 -1.489 -10.723 1.00 75.75 77 TRP A CA 1
ATOM 584 C C . TRP A 1 77 ? 5.279 -0.282 -11.288 1.00 75.75 77 TRP A C 1
ATOM 586 O O . TRP A 1 77 ? 4.672 0.698 -11.730 1.00 75.75 77 TRP A O 1
ATOM 596 N N . LEU A 1 78 ? 6.605 -0.349 -11.257 1.00 68.56 78 LEU A N 1
ATOM 597 C CA . LEU A 1 78 ? 7.513 0.621 -11.849 1.00 68.56 78 LEU A CA 1
ATOM 598 C C . LEU A 1 78 ? 8.126 0.017 -13.114 1.00 68.56 78 LEU A C 1
ATOM 600 O O . LEU A 1 78 ? 9.220 -0.556 -13.050 1.00 68.56 78 LEU A O 1
ATOM 604 N N . PRO A 1 79 ? 7.482 0.164 -14.287 1.00 57.94 79 PRO A N 1
ATOM 605 C CA . PRO A 1 79 ? 8.236 0.030 -15.518 1.00 57.94 79 PRO A CA 1
ATOM 606 C C . PRO A 1 79 ? 9.250 1.185 -15.543 1.00 57.94 79 PRO A C 1
ATOM 608 O O . PRO A 1 79 ? 8.993 2.245 -14.975 1.00 57.94 79 PRO A O 1
ATOM 611 N N . GLU A 1 80 ? 10.380 1.045 -16.236 1.00 56.91 80 GLU A N 1
ATOM 612 C CA . GLU A 1 80 ? 11.413 2.101 -16.352 1.00 56.91 80 GLU A CA 1
ATOM 613 C C . GLU A 1 80 ? 10.881 3.480 -16.837 1.00 56.91 80 GLU A C 1
ATOM 615 O O . GLU A 1 80 ? 11.603 4.478 -16.858 1.00 56.91 80 GLU A O 1
ATOM 620 N N . ARG A 1 81 ? 9.600 3.569 -17.220 1.00 51.25 81 ARG A N 1
ATOM 621 C CA . ARG A 1 81 ? 8.899 4.759 -17.699 1.00 51.25 81 ARG A CA 1
ATOM 622 C C . ARG A 1 81 ? 7.940 5.340 -16.648 1.00 51.25 81 ARG A C 1
ATOM 624 O O . ARG A 1 81 ? 6.793 4.930 -16.561 1.00 51.25 81 ARG A O 1
ATOM 631 N N . LYS A 1 82 ? 8.470 6.322 -15.910 1.00 51.16 82 LYS A N 1
ATOM 632 C CA . LYS A 1 82 ? 7.921 7.545 -15.263 1.00 51.16 82 LYS A CA 1
ATOM 633 C C . LYS A 1 82 ? 6.490 7.669 -14.700 1.00 51.16 82 LYS A C 1
ATOM 635 O O . LYS A 1 82 ? 6.309 8.587 -13.903 1.00 51.16 82 LYS A O 1
ATOM 640 N N . ASP A 1 83 ? 5.528 6.802 -14.984 1.00 56.31 83 ASP A N 1
ATOM 641 C CA . ASP A 1 83 ? 4.147 7.002 -14.523 1.00 56.31 83 ASP A CA 1
ATOM 642 C C . ASP A 1 83 ? 3.794 5.990 -13.425 1.00 56.31 83 ASP A C 1
ATOM 644 O O . ASP A 1 83 ? 3.379 4.862 -13.686 1.00 56.31 83 ASP A O 1
ATOM 648 N N . MET A 1 84 ? 4.009 6.393 -12.167 1.00 59.12 84 MET A N 1
ATOM 649 C CA . MET A 1 84 ? 3.723 5.564 -10.992 1.00 59.12 84 MET A CA 1
ATOM 650 C C . MET A 1 84 ? 2.226 5.597 -10.670 1.00 59.12 84 MET A C 1
ATOM 652 O O . MET A 1 84 ? 1.720 6.611 -10.189 1.00 59.12 84 MET A O 1
ATOM 656 N N . VAL A 1 85 ? 1.520 4.484 -10.872 1.00 65.44 85 VAL A N 1
ATOM 657 C CA . VAL A 1 85 ? 0.130 4.326 -10.420 1.00 65.44 85 VAL A CA 1
ATOM 658 C C . VAL A 1 85 ? 0.057 3.170 -9.432 1.00 65.44 85 VAL A C 1
ATOM 660 O O . VAL A 1 85 ? 0.354 2.027 -9.771 1.00 65.44 85 VAL A O 1
ATOM 663 N N . ALA A 1 86 ? -0.344 3.472 -8.196 1.00 68.06 86 ALA A N 1
ATOM 664 C CA . ALA A 1 86 ? -0.626 2.451 -7.197 1.00 68.06 86 ALA A CA 1
ATOM 665 C C . ALA A 1 86 ? -2.011 1.838 -7.451 1.00 68.06 86 ALA A C 1
ATOM 667 O O . ALA A 1 86 ? -3.022 2.542 -7.425 1.00 68.06 86 ALA A O 1
ATOM 668 N N . HIS A 1 87 ? -2.078 0.524 -7.643 1.00 80.75 87 HIS A N 1
ATOM 669 C CA . HIS A 1 87 ? -3.324 -0.226 -7.734 1.00 80.75 87 HIS A CA 1
ATOM 670 C C . HIS A 1 87 ? -3.618 -0.903 -6.400 1.00 80.75 87 HIS A C 1
ATOM 672 O O . HIS A 1 87 ? -2.902 -1.810 -5.993 1.00 80.75 87 HIS A O 1
ATOM 678 N N . CYS A 1 88 ? -4.685 -0.487 -5.719 1.00 84.81 88 CYS A N 1
ATOM 679 C CA . CYS A 1 88 ? -5.067 -1.056 -4.430 1.00 84.81 88 CYS A CA 1
ATOM 680 C C . CYS A 1 88 ? -6.209 -2.083 -4.554 1.00 84.81 88 CYS A C 1
ATOM 682 O O . CYS A 1 88 ? -7.072 -1.999 -5.443 1.00 84.81 88 CYS A O 1
ATOM 684 N N . ARG A 1 89 ? -6.220 -3.065 -3.649 1.00 84.00 89 ARG A N 1
ATOM 685 C CA . ARG A 1 89 ? -7.223 -4.130 -3.517 1.00 84.00 89 ARG A CA 1
ATOM 686 C C . ARG A 1 89 ? -7.545 -4.378 -2.047 1.00 84.00 89 ARG A C 1
ATOM 688 O O . ARG A 1 89 ? -6.648 -4.377 -1.208 1.00 84.00 89 ARG A O 1
ATOM 695 N N . LEU A 1 90 ? -8.820 -4.607 -1.742 1.00 83.12 90 LEU A N 1
ATOM 696 C CA . LEU A 1 90 ? -9.236 -5.020 -0.400 1.00 83.12 90 LEU A CA 1
ATOM 697 C C . LEU A 1 90 ? -8.809 -6.473 -0.146 1.00 83.12 90 LEU A C 1
ATOM 699 O O . LEU A 1 90 ? -8.985 -7.324 -1.019 1.00 83.12 90 LEU A O 1
ATOM 703 N N . LEU A 1 91 ? -8.266 -6.737 1.042 1.00 74.12 91 LEU A N 1
ATOM 704 C CA . LEU A 1 91 ? -8.037 -8.085 1.560 1.00 74.12 91 LEU A CA 1
ATOM 705 C C . LEU A 1 91 ? -9.261 -8.450 2.410 1.00 74.12 91 LEU A C 1
ATOM 707 O O . LEU A 1 91 ? -9.449 -7.873 3.483 1.00 74.12 91 LEU A O 1
ATOM 711 N N . ASN A 1 92 ? -10.109 -9.339 1.889 1.00 63.94 92 ASN A N 1
ATOM 712 C CA . ASN A 1 92 ? -11.291 -9.857 2.585 1.00 63.94 92 ASN A CA 1
ATOM 713 C C . ASN A 1 92 ? -10.967 -11.152 3.327 1.00 63.94 92 ASN A C 1
ATOM 715 O O . ASN A 1 92 ? -10.179 -11.951 2.772 1.00 63.94 92 ASN A O 1
#

Sequence (92 aa):
MKRSGAMMAMAATLLAAAVPVAAQDNGVLWTAAPKSMSEYITEGWQISSHTYQQYSNGNDYNFILQKDNKAVICFVWLPERKDMVAHCRLLN